Protein AF-A0A183PDX8-F1 (afdb_monomer_lite)

Structure (mmCIF, N/CA/C/O backbone):
data_AF-A0A183PDX8-F1
#
_entry.id   AF-A0A183PDX8-F1
#
loop_
_atom_site.group_PDB
_atom_site.id
_atom_site.type_symbol
_atom_site.label_atom_id
_atom_site.label_alt_id
_atom_site.label_comp_id
_atom_site.label_asym_id
_atom_site.label_entity_id
_atom_site.label_seq_id
_atom_site.pdbx_PDB_ins_code
_atom_site.Cartn_x
_atom_site.Cartn_y
_atom_site.Cartn_z
_atom_site.occupancy
_atom_site.B_iso_or_equiv
_atom_site.auth_seq_id
_atom_site.auth_comp_id
_atom_site.auth_asym_id
_atom_site.auth_atom_id
_atom_site.pdbx_PDB_model_num
ATOM 1 N N . MET A 1 1 ? 6.451 -5.135 -38.039 1.00 41.59 1 MET A N 1
ATOM 2 C CA . MET A 1 1 ? 7.892 -4.848 -37.874 1.00 41.59 1 MET A CA 1
ATOM 3 C C . MET A 1 1 ? 8.624 -6.175 -37.756 1.00 41.59 1 MET A C 1
ATOM 5 O O . MET A 1 1 ? 8.814 -6.662 -36.655 1.00 41.59 1 MET A O 1
ATOM 9 N N . GLY A 1 2 ? 8.928 -6.813 -38.886 1.00 47.38 2 GLY A N 1
ATOM 10 C CA . GLY A 1 2 ? 9.745 -8.027 -38.928 1.00 47.38 2 GLY A CA 1
ATOM 11 C C . GLY A 1 2 ? 11.055 -7.676 -39.614 1.00 47.38 2 GLY A C 1
ATOM 12 O O . GLY A 1 2 ? 11.081 -7.572 -40.835 1.00 47.38 2 GLY A O 1
ATOM 13 N N . GLY A 1 3 ? 12.092 -7.377 -38.833 1.00 54.53 3 GLY A N 1
ATOM 14 C CA . GLY A 1 3 ? 13.444 -7.199 -39.360 1.00 54.53 3 GLY A CA 1
ATOM 15 C C . GLY A 1 3 ? 14.045 -8.559 -39.709 1.00 54.53 3 GLY A C 1
ATOM 16 O O . GLY A 1 3 ? 13.768 -9.542 -39.024 1.00 54.53 3 GLY A O 1
ATOM 17 N N . ASN A 1 4 ? 14.839 -8.616 -40.778 1.00 64.88 4 ASN A N 1
ATOM 18 C CA . ASN A 1 4 ? 15.604 -9.805 -41.142 1.00 64.88 4 ASN A CA 1
ATOM 19 C C . ASN A 1 4 ? 16.565 -10.160 -39.980 1.00 64.88 4 ASN A C 1
ATOM 21 O O . ASN A 1 4 ? 17.366 -9.295 -39.617 1.00 64.88 4 ASN A O 1
ATOM 25 N N . PRO A 1 5 ? 16.493 -11.367 -39.375 1.00 65.88 5 PRO A N 1
ATOM 26 C CA . PRO A 1 5 ? 17.340 -11.747 -38.236 1.00 65.88 5 PRO A CA 1
ATOM 27 C C . PRO A 1 5 ? 18.840 -11.738 -38.563 1.00 65.88 5 PRO A C 1
ATOM 29 O O . PRO A 1 5 ? 19.665 -11.663 -37.655 1.00 65.88 5 PRO A O 1
ATOM 32 N N . ASP A 1 6 ? 19.189 -11.757 -39.849 1.00 70.00 6 ASP A N 1
ATOM 33 C CA . ASP A 1 6 ? 20.568 -11.843 -40.318 1.00 70.00 6 ASP A CA 1
ATOM 34 C C . ASP A 1 6 ? 21.267 -10.480 -40.436 1.00 70.00 6 ASP A C 1
ATOM 36 O O . ASP A 1 6 ? 22.418 -10.421 -40.866 1.00 70.00 6 ASP A O 1
ATOM 40 N N . VAL A 1 7 ? 20.602 -9.373 -40.083 1.00 75.94 7 VAL A N 1
ATOM 41 C CA . VAL A 1 7 ? 21.148 -8.019 -40.255 1.00 75.94 7 VAL A CA 1
ATOM 42 C C . VAL A 1 7 ? 21.077 -7.223 -38.952 1.00 75.94 7 VAL A C 1
ATOM 44 O O . VAL A 1 7 ? 19.998 -6.987 -38.411 1.00 75.94 7 VAL A O 1
ATOM 47 N N . VAL A 1 8 ? 22.229 -6.755 -38.463 1.00 76.69 8 VAL A N 1
ATOM 48 C CA . VAL A 1 8 ? 22.332 -5.859 -37.298 1.00 76.69 8 VAL A CA 1
ATOM 49 C C . VAL A 1 8 ? 22.936 -4.531 -37.730 1.00 76.69 8 VAL A C 1
ATOM 51 O O . VAL A 1 8 ? 23.988 -4.497 -38.358 1.00 76.69 8 VAL A O 1
ATOM 54 N N . VAL A 1 9 ? 22.281 -3.426 -37.378 1.00 77.56 9 VAL A N 1
ATOM 55 C CA . VAL A 1 9 ? 22.802 -2.072 -37.597 1.00 77.56 9 VAL A CA 1
ATOM 56 C C . VAL A 1 9 ? 23.319 -1.538 -36.266 1.00 77.56 9 VAL A C 1
ATOM 58 O O . VAL A 1 9 ? 22.565 -1.495 -35.298 1.00 77.56 9 VAL A O 1
ATOM 61 N N . LEU A 1 10 ? 24.592 -1.146 -36.215 1.00 76.62 10 LEU A N 1
ATOM 62 C CA . LEU A 1 10 ? 25.242 -0.598 -35.020 1.00 76.62 10 LEU A CA 1
ATOM 63 C C . LEU A 1 10 ? 26.112 0.595 -35.437 1.00 76.62 10 LEU A C 1
ATOM 65 O O . LEU A 1 10 ? 26.904 0.468 -36.370 1.00 76.62 10 LEU A O 1
ATOM 69 N N . ASN A 1 11 ? 25.973 1.754 -34.783 1.00 71.94 11 ASN A N 1
ATOM 70 C CA . ASN A 1 11 ? 26.723 2.982 -35.111 1.00 71.94 11 ASN A CA 1
ATOM 71 C C . ASN A 1 11 ? 26.720 3.357 -36.614 1.00 71.94 11 ASN A C 1
ATOM 73 O O . ASN A 1 11 ? 27.751 3.726 -37.174 1.00 71.94 11 ASN A O 1
ATOM 77 N N . ASN A 1 12 ? 25.560 3.255 -37.277 1.00 78.12 12 ASN A N 1
ATOM 78 C CA . ASN A 1 12 ? 25.378 3.543 -38.711 1.00 78.12 12 ASN A CA 1
ATOM 79 C C . ASN A 1 12 ? 26.134 2.596 -39.675 1.00 78.12 12 ASN A C 1
ATOM 81 O O . ASN A 1 12 ? 26.275 2.900 -40.859 1.00 78.12 12 ASN A O 1
ATOM 85 N N . VAL A 1 13 ? 26.594 1.438 -39.188 1.00 82.19 13 VAL A N 1
ATOM 86 C CA . VAL A 1 13 ? 27.193 0.361 -39.992 1.00 82.19 13 VAL A CA 1
ATOM 87 C C . VAL A 1 13 ? 26.252 -0.840 -40.006 1.00 82.19 13 VAL A C 1
ATOM 89 O O . VAL A 1 13 ? 25.722 -1.228 -38.966 1.00 82.19 13 VAL A O 1
ATOM 92 N N . THR A 1 14 ? 26.041 -1.420 -41.190 1.00 81.44 14 THR A N 1
ATOM 93 C CA . THR A 1 14 ? 25.195 -2.607 -41.380 1.00 81.44 14 THR A CA 1
ATOM 94 C C . THR A 1 14 ? 26.065 -3.861 -41.385 1.00 81.44 14 THR A C 1
ATOM 96 O O . THR A 1 14 ? 26.974 -3.975 -42.202 1.00 81.44 14 THR A O 1
ATOM 99 N N . TYR A 1 15 ? 25.780 -4.795 -40.482 1.00 78.75 15 TYR A N 1
ATOM 100 C CA . TYR A 1 15 ? 26.479 -6.069 -40.339 1.00 78.75 15 TYR A CA 1
ATOM 101 C C . TYR A 1 15 ? 25.579 -7.215 -40.803 1.00 78.75 15 TYR A C 1
ATOM 103 O O . TYR A 1 15 ? 24.459 -7.357 -40.309 1.00 78.75 15 TYR A O 1
ATOM 111 N N . HIS A 1 16 ? 26.084 -8.052 -41.711 1.00 80.25 16 HIS A N 1
ATOM 112 C CA . HIS A 1 16 ? 25.425 -9.285 -42.144 1.00 80.25 16 HIS A CA 1
ATOM 113 C C . HIS A 1 16 ? 25.923 -10.465 -41.298 1.00 80.25 16 HIS A C 1
ATOM 115 O O . HIS A 1 16 ? 27.045 -10.938 -41.469 1.00 80.25 16 HIS A O 1
ATOM 121 N N . LEU A 1 17 ? 25.092 -10.953 -40.371 1.00 74.56 17 LEU A N 1
ATOM 122 C CA . LEU A 1 17 ? 25.433 -12.034 -39.438 1.00 74.56 17 LEU A CA 1
ATOM 123 C C . LEU A 1 17 ? 25.782 -13.342 -40.150 1.00 74.56 17 LEU A C 1
ATOM 125 O O . LEU A 1 17 ? 26.465 -14.171 -39.561 1.00 74.56 17 LEU A O 1
ATOM 129 N N . SER A 1 18 ? 25.343 -13.556 -41.389 1.00 73.88 18 SER A N 1
ATOM 130 C CA . SER A 1 18 ? 25.677 -14.745 -42.180 1.00 73.88 18 SER A CA 1
ATOM 131 C C . SER A 1 18 ? 27.156 -14.826 -42.578 1.00 73.88 18 SER A C 1
ATOM 133 O O . SER A 1 18 ? 27.657 -15.930 -42.766 1.00 73.88 18 SER A O 1
ATOM 135 N N . GLU A 1 19 ? 27.857 -13.692 -42.669 1.00 73.44 19 GLU A N 1
ATOM 136 C CA . GLU A 1 19 ? 29.239 -13.604 -43.178 1.00 73.44 19 GLU A CA 1
ATOM 137 C C . GLU A 1 19 ? 30.300 -13.509 -42.066 1.00 73.44 19 GLU A C 1
ATOM 139 O O . GLU A 1 19 ? 31.495 -13.609 -42.330 1.00 73.44 19 GLU A O 1
ATOM 144 N N . LEU A 1 20 ? 29.867 -13.341 -40.815 1.00 74.38 20 LEU A N 1
ATOM 145 C CA . LEU A 1 20 ? 30.730 -13.118 -39.653 1.00 74.38 20 LEU A CA 1
ATOM 146 C C . LEU A 1 20 ? 31.171 -14.432 -38.990 1.00 74.38 20 LEU A C 1
ATOM 148 O O . LEU A 1 20 ? 30.385 -15.378 -38.865 1.00 74.38 20 LEU A O 1
ATOM 152 N N . SER A 1 21 ? 32.405 -14.465 -38.476 1.00 81.12 21 SER A N 1
ATOM 153 C CA . SER A 1 21 ? 32.875 -15.548 -37.601 1.00 81.12 21 SER A CA 1
ATOM 154 C C . SER A 1 21 ? 32.067 -15.585 -36.293 1.00 81.12 21 SER A C 1
ATOM 156 O O . SER A 1 21 ? 31.539 -14.565 -35.847 1.00 81.12 21 SER A O 1
ATOM 158 N N . ALA A 1 22 ? 31.966 -16.750 -35.642 1.00 80.56 22 ALA A N 1
ATOM 159 C CA . ALA A 1 22 ? 31.199 -16.923 -34.401 1.00 80.56 22 ALA A CA 1
ATOM 160 C C . ALA A 1 22 ? 31.613 -15.934 -33.290 1.00 80.56 22 ALA A C 1
ATOM 162 O O . ALA A 1 22 ? 30.758 -15.412 -32.575 1.00 80.56 22 ALA A O 1
ATOM 163 N N . GLU A 1 23 ? 32.907 -15.618 -33.193 1.00 81.00 23 GLU A N 1
ATOM 164 C CA . GLU A 1 23 ? 33.432 -14.632 -32.239 1.00 81.00 23 GLU A CA 1
ATOM 165 C C . GLU A 1 23 ? 32.965 -13.204 -32.549 1.00 81.00 23 GLU A C 1
ATOM 167 O O . GLU A 1 23 ? 32.675 -12.414 -31.650 1.00 81.00 23 GLU A O 1
ATOM 172 N N . GLU A 1 24 ? 32.864 -12.858 -33.832 1.00 80.50 24 GLU A N 1
ATOM 173 C CA . GLU A 1 24 ? 32.459 -11.523 -34.264 1.00 80.50 24 GLU A CA 1
ATOM 174 C C . GLU A 1 24 ? 30.959 -11.309 -34.076 1.00 80.50 24 GLU A C 1
ATOM 176 O O . GLU A 1 24 ? 30.554 -10.225 -33.653 1.00 80.50 24 GLU A O 1
ATOM 181 N N . LYS A 1 25 ? 30.146 -12.354 -34.297 1.00 81.12 25 LYS A N 1
ATOM 182 C CA . LYS A 1 25 ? 28.712 -12.338 -33.971 1.00 81.12 25 LYS A CA 1
ATOM 183 C C . LYS A 1 25 ? 28.493 -12.064 -32.485 1.00 81.12 25 LYS A C 1
ATOM 185 O O . LYS A 1 25 ? 27.755 -11.143 -32.147 1.00 81.12 25 LYS A O 1
ATOM 190 N N . PHE A 1 26 ? 29.196 -12.793 -31.614 1.00 81.62 26 PHE A N 1
ATOM 191 C CA . PHE A 1 26 ? 29.100 -12.609 -30.164 1.00 81.62 26 PHE A CA 1
ATOM 192 C C . PHE A 1 26 ? 29.519 -11.196 -29.733 1.00 81.62 26 PHE A C 1
ATOM 194 O O . PHE A 1 26 ? 28.857 -10.562 -28.91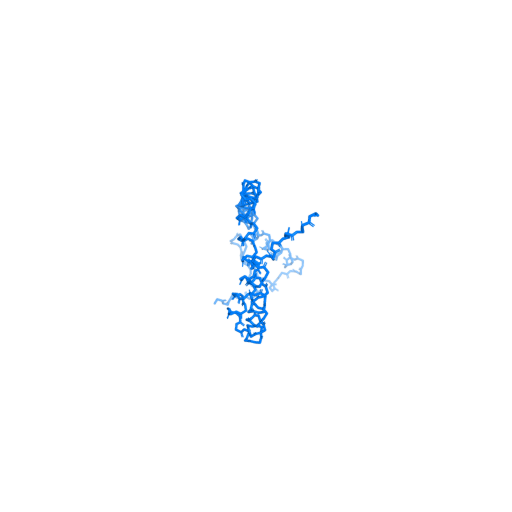3 1.00 81.62 26 PHE A O 1
ATOM 201 N N . ARG A 1 27 ? 30.587 -10.653 -30.333 1.00 84.44 27 ARG A N 1
ATOM 202 C CA . ARG A 1 27 ? 31.048 -9.284 -30.062 1.00 84.44 27 ARG A CA 1
ATOM 203 C C . ARG A 1 27 ? 30.015 -8.233 -30.472 1.00 84.44 27 ARG A C 1
ATOM 205 O O . ARG A 1 27 ? 29.778 -7.299 -29.711 1.00 84.44 27 ARG A O 1
ATOM 212 N N . ILE A 1 28 ? 29.413 -8.367 -31.654 1.00 83.31 28 ILE A N 1
ATOM 213 C CA . ILE A 1 28 ? 28.391 -7.433 -32.153 1.00 83.31 28 ILE A CA 1
ATOM 214 C C . ILE A 1 28 ? 27.130 -7.500 -31.289 1.00 83.31 28 ILE A C 1
ATOM 216 O O . ILE A 1 28 ? 26.580 -6.460 -30.937 1.00 83.31 28 ILE A O 1
ATOM 220 N N . GLU A 1 29 ? 26.700 -8.698 -30.897 1.00 82.31 29 GLU A N 1
ATOM 221 C CA . GLU A 1 29 ? 25.556 -8.890 -30.005 1.00 82.31 29 GLU A CA 1
ATOM 222 C C . GLU A 1 29 ? 25.803 -8.278 -28.619 1.00 82.31 29 GLU A C 1
ATOM 224 O O . GLU A 1 29 ? 24.954 -7.553 -28.104 1.00 82.31 29 GLU A O 1
ATOM 229 N N . HIS A 1 30 ? 26.997 -8.471 -28.054 1.00 82.38 30 HIS A N 1
ATOM 230 C CA . HIS A 1 30 ? 27.394 -7.867 -26.782 1.00 82.38 30 HIS A CA 1
ATOM 231 C C . HIS A 1 30 ? 27.465 -6.331 -26.853 1.00 82.38 30 HIS A C 1
ATOM 233 O O . HIS A 1 30 ? 27.029 -5.638 -25.934 1.00 82.38 30 HIS A O 1
ATOM 239 N N . LEU A 1 31 ? 27.990 -5.779 -27.953 1.00 82.62 31 LEU A N 1
ATOM 240 C CA . LEU A 1 31 ? 28.021 -4.332 -28.188 1.00 82.62 31 LEU A CA 1
ATOM 241 C C . LEU A 1 31 ? 26.612 -3.755 -28.324 1.00 82.62 31 LEU A C 1
ATOM 243 O O . LEU A 1 31 ? 26.323 -2.732 -27.709 1.00 82.62 31 LEU A O 1
ATOM 247 N N . LYS A 1 32 ? 25.734 -4.435 -29.067 1.00 81.88 32 LYS A N 1
ATOM 248 C CA . LYS A 1 32 ? 24.325 -4.060 -29.207 1.00 81.88 32 LYS A CA 1
ATOM 249 C C . LYS A 1 32 ? 23.604 -4.096 -27.864 1.00 81.88 32 LYS A C 1
ATOM 251 O O . LYS A 1 32 ? 22.944 -3.129 -27.511 1.00 81.88 32 LYS A O 1
ATOM 256 N N . TYR A 1 33 ? 23.797 -5.158 -27.081 1.00 78.19 33 TYR A N 1
ATOM 257 C CA . TYR A 1 33 ? 23.253 -5.260 -25.730 1.00 78.19 33 TYR A CA 1
ATOM 258 C C . TYR A 1 33 ? 23.713 -4.084 -24.861 1.00 78.19 33 TYR A C 1
ATOM 260 O O . TYR A 1 33 ? 22.888 -3.426 -24.235 1.00 78.19 33 TYR A O 1
ATOM 268 N N . HIS A 1 34 ? 25.007 -3.752 -24.859 1.00 79.88 34 HIS A N 1
ATOM 269 C CA . HIS A 1 34 ? 25.501 -2.597 -24.109 1.00 79.88 34 HIS A CA 1
ATOM 270 C C . HIS A 1 34 ? 24.955 -1.261 -24.608 1.00 79.88 34 HIS A C 1
ATOM 272 O O . HIS A 1 34 ? 24.712 -0.386 -23.784 1.00 79.88 34 HIS A O 1
ATOM 278 N N . GLU A 1 35 ? 24.779 -1.089 -25.917 1.00 77.50 35 GLU A N 1
ATOM 279 C CA . GLU A 1 35 ? 24.230 0.127 -26.519 1.00 77.50 35 GLU A CA 1
ATOM 280 C C . GLU A 1 35 ? 22.747 0.305 -26.168 1.00 77.50 35 GLU A C 1
ATOM 282 O O . GLU A 1 35 ? 22.364 1.382 -25.716 1.00 77.50 35 GLU A O 1
ATOM 287 N N . ASP A 1 36 ? 21.956 -0.769 -26.231 1.00 73.19 36 ASP A N 1
ATOM 288 C CA . ASP A 1 36 ? 20.548 -0.786 -25.814 1.00 73.19 36 ASP A CA 1
ATOM 289 C C . ASP A 1 36 ? 20.391 -0.492 -24.305 1.00 73.19 36 ASP A C 1
ATOM 291 O O . ASP A 1 36 ? 19.410 0.115 -23.874 1.00 73.19 36 ASP A O 1
ATOM 295 N N . HIS A 1 37 ? 21.386 -0.856 -23.485 1.00 71.94 37 HIS A N 1
ATOM 296 C CA . HIS A 1 37 ? 21.417 -0.539 -22.049 1.00 71.94 37 HIS A CA 1
ATOM 297 C C . HIS A 1 37 ? 22.055 0.829 -21.739 1.00 71.94 37 HIS A C 1
ATOM 299 O O . HIS A 1 37 ? 21.943 1.335 -20.614 1.00 71.94 37 HIS A O 1
ATOM 305 N N . LYS A 1 38 ? 22.689 1.480 -22.723 1.00 69.75 38 LYS A N 1
ATOM 306 C CA . LYS A 1 38 ? 23.398 2.757 -22.567 1.00 69.75 38 LYS A CA 1
ATOM 307 C C . LYS A 1 38 ? 22.395 3.903 -22.449 1.00 69.75 38 LYS A C 1
ATOM 309 O O . LYS A 1 38 ? 22.019 4.550 -23.417 1.00 69.75 38 LYS A O 1
ATOM 314 N N . GLY A 1 39 ? 21.974 4.175 -21.219 1.00 68.44 39 GLY A N 1
ATOM 315 C CA . GLY A 1 39 ? 20.977 5.202 -20.893 1.00 68.44 39 GLY A CA 1
ATOM 316 C C . GLY A 1 39 ? 19.817 4.662 -20.065 1.00 68.44 39 GLY A C 1
ATOM 317 O O . GLY A 1 39 ? 19.233 5.414 -19.284 1.00 68.44 39 GLY A O 1
ATOM 318 N N . HIS A 1 40 ? 19.573 3.350 -20.128 1.00 72.94 40 HIS A N 1
ATOM 319 C CA . HIS A 1 40 ? 18.598 2.674 -19.274 1.00 72.94 40 HIS A CA 1
ATOM 320 C C . HIS A 1 40 ? 18.990 2.782 -17.791 1.00 72.94 40 HIS A C 1
ATOM 322 O O . HIS A 1 40 ? 18.130 2.963 -16.936 1.00 72.94 40 HIS A O 1
ATOM 328 N N . GLU A 1 41 ? 20.291 2.788 -17.476 1.00 75.19 41 GLU A N 1
ATOM 329 C CA . GLU A 1 41 ? 20.797 2.977 -16.106 1.00 75.19 41 GLU A CA 1
ATOM 330 C C . GLU A 1 41 ? 20.442 4.348 -15.513 1.00 75.19 41 GLU A C 1
ATOM 332 O O . GLU A 1 41 ? 20.095 4.441 -14.337 1.00 75.19 41 GLU A O 1
ATOM 337 N N . LYS A 1 42 ? 20.470 5.415 -16.325 1.00 79.50 42 LYS A N 1
ATOM 338 C CA . LYS A 1 42 ? 20.090 6.765 -15.879 1.00 79.50 42 LYS A CA 1
ATOM 339 C C . LYS A 1 42 ? 18.591 6.845 -15.608 1.00 79.50 42 LYS A C 1
ATOM 341 O O . LYS A 1 42 ? 18.185 7.365 -14.575 1.00 79.50 42 LYS A O 1
ATOM 346 N N . MET A 1 43 ? 17.785 6.253 -16.489 1.00 82.31 43 MET A N 1
ATOM 347 C CA . MET A 1 43 ? 16.335 6.177 -16.315 1.00 82.31 43 MET A CA 1
ATOM 348 C C . MET A 1 43 ? 15.949 5.333 -15.089 1.00 82.31 43 MET A C 1
ATOM 350 O O . MET A 1 43 ? 15.117 5.752 -14.285 1.00 82.31 43 MET A O 1
ATOM 354 N N . HIS A 1 44 ? 16.585 4.176 -14.886 1.00 85.44 44 HIS A N 1
ATOM 355 C CA . HIS A 1 44 ? 16.379 3.364 -13.686 1.00 85.44 44 HIS A CA 1
ATOM 356 C C . HIS A 1 44 ? 16.780 4.105 -12.412 1.00 85.44 44 HIS A C 1
ATOM 358 O O . HIS A 1 44 ? 16.070 4.016 -11.410 1.00 85.44 44 HIS A O 1
ATOM 364 N N . LEU A 1 45 ? 17.884 4.856 -12.444 1.00 89.75 45 LEU A N 1
ATOM 365 C CA . LEU A 1 45 ? 18.330 5.654 -11.309 1.00 89.75 45 LEU A CA 1
ATOM 366 C C . LEU A 1 45 ? 17.311 6.742 -10.954 1.00 89.75 45 LEU A C 1
ATOM 368 O O . LEU A 1 45 ? 17.004 6.922 -9.780 1.00 89.75 45 LEU A O 1
ATOM 372 N N . GLU A 1 46 ? 16.748 7.433 -11.943 1.00 90.06 46 GLU A N 1
ATOM 373 C CA . GLU A 1 46 ? 15.713 8.448 -11.718 1.00 90.06 46 GLU A CA 1
ATOM 374 C C . GLU A 1 46 ? 14.442 7.846 -11.103 1.00 90.06 46 GLU A C 1
ATOM 376 O O . GLU A 1 46 ? 13.959 8.339 -10.078 1.00 90.06 46 GLU A O 1
ATOM 381 N N . MET A 1 47 ? 13.941 6.736 -11.660 1.00 91.69 47 MET A N 1
ATOM 382 C CA . MET A 1 47 ? 12.798 6.002 -11.099 1.00 91.69 47 MET A CA 1
ATOM 383 C C . MET A 1 47 ? 13.072 5.557 -9.657 1.00 91.69 47 MET A C 1
ATOM 385 O O . MET A 1 47 ? 12.213 5.694 -8.782 1.00 91.69 47 MET A O 1
ATOM 389 N N . PHE A 1 48 ? 14.281 5.056 -9.398 1.00 92.50 48 PHE A N 1
ATOM 390 C CA . PHE A 1 48 ? 14.704 4.619 -8.074 1.00 92.50 48 PHE A CA 1
ATOM 391 C C . PHE A 1 48 ? 14.792 5.781 -7.084 1.00 92.50 48 PHE A C 1
ATOM 393 O O . PHE A 1 48 ? 14.299 5.654 -5.968 1.00 92.50 48 PHE A O 1
ATOM 400 N N . LEU A 1 49 ? 15.378 6.916 -7.469 1.00 95.12 49 LEU A N 1
ATOM 401 C CA . LEU A 1 49 ? 15.542 8.066 -6.580 1.00 95.12 49 LEU A CA 1
ATOM 402 C C . LEU A 1 49 ? 14.191 8.651 -6.166 1.00 95.12 49 LEU A C 1
ATOM 404 O O . LEU A 1 49 ? 13.980 8.910 -4.981 1.00 95.12 49 LEU A O 1
ATOM 408 N N . VAL A 1 50 ? 13.255 8.803 -7.108 1.00 95.31 50 VAL A N 1
ATOM 409 C CA . VAL A 1 50 ? 11.899 9.279 -6.789 1.00 95.31 50 VAL A CA 1
ATOM 410 C C . VAL A 1 50 ? 11.175 8.282 -5.883 1.00 95.31 50 VAL A C 1
ATOM 412 O O . VAL A 1 50 ? 10.593 8.685 -4.872 1.00 95.31 50 VAL A O 1
ATOM 415 N N . ALA A 1 51 ? 11.260 6.981 -6.180 1.00 95.06 51 ALA A N 1
ATOM 416 C CA . ALA A 1 51 ? 10.697 5.944 -5.320 1.00 95.06 51 ALA A CA 1
ATOM 417 C C . ALA A 1 51 ? 11.305 5.999 -3.908 1.00 95.06 51 ALA A C 1
ATOM 419 O O . ALA A 1 51 ? 10.567 6.060 -2.928 1.00 95.06 51 ALA A O 1
ATOM 420 N N . LEU A 1 52 ? 12.630 6.073 -3.788 1.00 96.75 52 LEU A N 1
ATOM 421 C CA . LEU A 1 52 ? 13.346 6.109 -2.516 1.00 96.75 52 LEU A CA 1
ATOM 422 C C . LEU A 1 52 ? 12.944 7.321 -1.671 1.00 96.75 52 LEU A C 1
ATOM 424 O O . 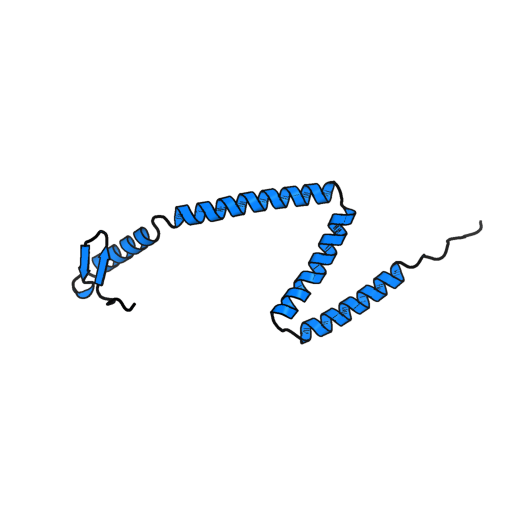LEU A 1 52 ? 12.586 7.165 -0.504 1.00 96.75 52 LEU A O 1
ATOM 428 N N . VAL A 1 53 ? 12.949 8.521 -2.257 1.00 97.56 53 VAL A N 1
ATOM 429 C CA . VAL A 1 53 ? 12.549 9.752 -1.559 1.00 97.56 53 VAL A CA 1
ATOM 430 C C . VAL A 1 53 ? 11.089 9.670 -1.113 1.00 97.56 53 VAL A C 1
ATOM 432 O O . VAL A 1 53 ? 10.786 9.996 0.036 1.00 97.56 53 VAL A O 1
ATOM 435 N N . SER A 1 54 ? 10.190 9.184 -1.975 1.00 97.44 54 SER A N 1
ATOM 436 C CA . SER A 1 54 ? 8.773 9.027 -1.630 1.00 97.44 54 SER A CA 1
ATOM 437 C C . SER A 1 54 ? 8.558 8.023 -0.493 1.00 97.44 54 SER A C 1
ATOM 439 O O . SER A 1 54 ? 7.808 8.309 0.438 1.00 97.44 54 SER A O 1
ATOM 441 N N . LEU A 1 55 ? 9.266 6.888 -0.503 1.00 96.88 55 LEU A N 1
ATOM 442 C CA . LEU A 1 55 ? 9.179 5.869 0.541 1.00 96.88 55 LEU A CA 1
ATOM 443 C C . LEU A 1 55 ? 9.696 6.396 1.878 1.00 96.88 55 LEU A C 1
ATOM 445 O O . LEU A 1 55 ? 9.027 6.223 2.895 1.00 96.88 55 LEU A O 1
ATOM 449 N N . LEU A 1 56 ? 10.842 7.082 1.883 1.00 97.69 56 LEU A N 1
ATOM 450 C CA . LEU A 1 56 ? 11.381 7.704 3.093 1.00 97.69 56 LEU A CA 1
ATOM 451 C C . LEU A 1 56 ? 10.418 8.755 3.650 1.00 97.69 56 LEU A C 1
ATOM 453 O O . LEU A 1 56 ? 10.126 8.750 4.846 1.00 97.69 56 LEU A O 1
ATOM 457 N N . PHE A 1 57 ? 9.876 9.619 2.792 1.00 97.94 57 PHE A N 1
ATOM 458 C CA . PHE A 1 57 ? 8.907 10.630 3.202 1.00 97.94 57 PHE A CA 1
ATOM 459 C C . PHE A 1 57 ? 7.639 9.998 3.791 1.00 97.94 57 PHE A C 1
ATOM 461 O O . PHE A 1 57 ? 7.245 10.335 4.909 1.00 97.94 57 PHE A O 1
ATOM 468 N N . CYS A 1 58 ? 7.040 9.030 3.094 1.00 97.00 58 CYS A N 1
ATOM 469 C CA . CYS A 1 58 ? 5.886 8.276 3.579 1.00 97.00 58 CYS A CA 1
ATOM 470 C C . CYS A 1 58 ? 6.175 7.608 4.927 1.00 97.00 58 CYS A C 1
ATOM 472 O O . CYS A 1 58 ? 5.359 7.691 5.845 1.00 97.00 58 CYS A O 1
ATOM 474 N N . GLN A 1 59 ? 7.352 7.001 5.082 1.00 96.06 59 GLN A N 1
ATOM 475 C CA . GLN A 1 59 ? 7.753 6.355 6.325 1.00 96.06 59 GLN A CA 1
ATOM 476 C C . GLN A 1 59 ? 7.841 7.358 7.482 1.00 96.06 59 GLN A C 1
ATOM 478 O O . GLN A 1 59 ? 7.330 7.087 8.570 1.00 96.06 59 GLN A O 1
ATOM 483 N N . LEU A 1 60 ? 8.426 8.536 7.253 1.00 97.06 60 LEU A N 1
ATOM 484 C CA . LEU A 1 60 ? 8.496 9.603 8.254 1.00 97.06 60 LEU A CA 1
ATOM 485 C C . LEU A 1 60 ? 7.105 10.116 8.634 1.00 97.06 60 LEU A C 1
ATOM 487 O O . LEU A 1 60 ? 6.816 10.263 9.822 1.00 97.06 60 LEU A O 1
ATOM 491 N N . VAL A 1 61 ? 6.228 10.331 7.650 1.00 96.50 61 VAL A N 1
ATOM 492 C CA . VAL A 1 61 ? 4.834 10.734 7.883 1.00 96.50 61 VAL A CA 1
ATOM 493 C C . VAL A 1 61 ? 4.105 9.688 8.722 1.00 96.50 61 VAL A C 1
ATOM 495 O O . VAL A 1 61 ? 3.469 10.042 9.714 1.00 96.50 61 VAL A O 1
ATOM 498 N N . LEU A 1 62 ? 4.241 8.399 8.397 1.00 94.56 62 LEU A N 1
ATOM 499 C CA . LEU A 1 62 ? 3.640 7.306 9.166 1.00 94.56 62 LEU A CA 1
ATOM 500 C C . LEU A 1 62 ? 4.175 7.255 10.600 1.00 94.56 62 LEU A C 1
ATOM 502 O O . LEU A 1 62 ? 3.398 7.125 11.548 1.00 94.56 62 LEU A O 1
ATOM 506 N N . MET A 1 63 ? 5.490 7.388 10.783 1.00 95.56 63 MET A N 1
ATOM 507 C CA . MET A 1 63 ? 6.111 7.405 12.108 1.00 95.56 63 MET A CA 1
ATOM 508 C C . MET A 1 63 ? 5.649 8.605 12.939 1.00 95.56 63 MET A C 1
ATOM 510 O O . MET A 1 63 ? 5.308 8.452 14.116 1.00 95.56 63 MET A O 1
ATOM 514 N N . PHE A 1 64 ? 5.597 9.790 12.330 1.00 96.31 64 PHE A N 1
ATOM 515 C CA . PHE A 1 64 ? 5.115 11.005 12.975 1.00 96.31 64 PHE A CA 1
ATOM 516 C C . PHE A 1 64 ? 3.637 10.883 13.349 1.00 96.31 64 PHE A C 1
ATOM 518 O O . PHE A 1 64 ? 3.253 11.164 14.488 1.00 96.31 64 PHE A O 1
ATOM 525 N N . TRP A 1 65 ? 2.815 10.388 12.426 1.00 96.31 65 TRP A N 1
ATOM 526 C CA . TRP A 1 65 ? 1.394 10.175 12.647 1.00 96.31 65 TRP A CA 1
ATOM 527 C C . TRP A 1 65 ? 1.139 9.174 13.775 1.00 96.31 65 TRP A C 1
ATOM 529 O O . TRP A 1 65 ? 0.370 9.475 14.689 1.00 96.31 65 TRP A O 1
ATOM 539 N N . LYS A 1 66 ? 1.854 8.042 13.792 1.00 93.81 66 LYS A N 1
ATOM 540 C CA . LYS A 1 66 ? 1.797 7.056 14.881 1.00 93.81 66 LYS A CA 1
ATOM 541 C C . LYS A 1 66 ? 2.162 7.678 16.229 1.00 93.81 66 LYS A C 1
ATOM 543 O O . LYS A 1 66 ? 1.480 7.416 17.218 1.00 93.81 66 LYS A O 1
ATOM 548 N N . LYS A 1 67 ? 3.218 8.500 16.280 1.00 94.38 67 LYS A N 1
ATOM 549 C CA . LYS A 1 67 ? 3.677 9.153 17.518 1.00 94.38 67 LYS A CA 1
ATOM 550 C C . LYS A 1 67 ? 2.676 10.193 18.028 1.00 94.38 67 LYS A C 1
ATOM 552 O O . LYS A 1 67 ? 2.458 10.279 19.232 1.00 94.38 67 LYS A O 1
ATOM 557 N N . ARG A 1 68 ? 2.074 10.988 17.136 1.00 94.50 68 ARG A N 1
ATOM 558 C CA . ARG A 1 68 ? 1.171 12.092 17.507 1.00 94.50 68 ARG A CA 1
ATOM 559 C C . ARG A 1 68 ? -0.273 11.639 17.747 1.00 94.50 68 ARG A C 1
ATOM 561 O O . ARG A 1 68 ? -0.910 12.130 18.673 1.00 94.50 68 ARG A O 1
ATOM 568 N N . HIS A 1 69 ? -0.783 10.710 16.939 1.00 94.31 69 HIS A N 1
ATOM 569 C CA . HIS A 1 69 ? -2.181 10.268 16.939 1.00 94.31 69 HIS A CA 1
ATOM 570 C C . HIS A 1 69 ? -2.301 8.739 16.880 1.00 94.31 69 HIS A C 1
ATOM 572 O O . HIS A 1 69 ? -2.881 8.174 15.952 1.00 94.31 69 HIS A O 1
ATOM 578 N N . PHE A 1 70 ? -1.799 8.058 17.914 1.00 93.44 70 PHE A N 1
ATOM 579 C CA . PHE A 1 70 ? -1.767 6.593 17.968 1.00 93.44 70 PHE A CA 1
ATOM 580 C C . PHE A 1 70 ? -3.143 5.927 17.786 1.00 93.44 70 PHE A C 1
ATOM 582 O O . PHE A 1 70 ? -3.253 4.955 17.044 1.00 93.44 70 PHE A O 1
ATOM 589 N N . ARG A 1 71 ? -4.209 6.474 18.395 1.00 91.44 71 ARG A N 1
ATOM 590 C CA . ARG A 1 71 ? -5.576 5.932 18.253 1.00 91.44 71 ARG A CA 1
ATOM 591 C C . ARG A 1 71 ? -6.065 5.948 16.805 1.00 91.44 71 ARG A C 1
ATOM 593 O O . ARG A 1 71 ? -6.548 4.930 16.319 1.00 91.44 71 ARG A O 1
ATOM 600 N N . SER A 1 72 ? -5.923 7.080 16.116 1.00 92.88 72 SER A N 1
ATOM 601 C CA . SER A 1 72 ? -6.338 7.203 14.715 1.00 92.88 72 SER A CA 1
ATOM 602 C C . SER A 1 72 ? -5.476 6.330 13.806 1.00 92.88 72 SER A C 1
ATOM 604 O O . SER A 1 72 ? -6.013 5.659 12.933 1.00 92.88 72 SER A O 1
ATOM 606 N N . TYR A 1 73 ? -4.162 6.272 14.052 1.00 93.38 73 TYR A N 1
ATOM 607 C CA . TYR A 1 73 ? -3.252 5.388 13.324 1.00 93.38 73 TYR A CA 1
ATOM 608 C C . TYR A 1 73 ? -3.661 3.913 13.450 1.00 93.38 73 TYR A C 1
ATOM 610 O O . TYR A 1 73 ? -3.760 3.215 12.442 1.00 93.38 73 TYR A O 1
ATOM 618 N N . GLN A 1 74 ? -3.946 3.436 14.668 1.00 93.31 74 GLN A N 1
ATOM 619 C CA . GLN A 1 74 ? -4.388 2.057 14.890 1.00 93.31 74 GLN A CA 1
ATOM 620 C C . GLN A 1 74 ? -5.710 1.758 14.188 1.00 93.31 74 GLN A C 1
ATOM 622 O O . GLN A 1 74 ? -5.820 0.726 13.534 1.00 93.31 74 GLN A O 1
ATOM 627 N N . LEU A 1 75 ? -6.694 2.653 14.297 1.00 93.44 75 LEU A N 1
ATOM 628 C CA . LEU A 1 75 ? -8.001 2.458 13.676 1.00 93.44 75 LEU A CA 1
ATOM 629 C C . LEU A 1 75 ? -7.891 2.415 12.149 1.00 93.44 75 LEU A C 1
ATOM 631 O O . LEU A 1 75 ? -8.408 1.488 11.533 1.00 93.44 75 LEU A O 1
ATOM 635 N N . VAL A 1 76 ? -7.183 3.369 11.535 1.00 95.00 76 VAL A N 1
ATOM 636 C CA . VAL A 1 76 ? -7.027 3.397 10.073 1.00 95.00 76 VAL A CA 1
ATOM 637 C C . VAL A 1 76 ? -6.234 2.189 9.583 1.00 95.00 76 VAL A C 1
ATOM 639 O O . VAL A 1 76 ? -6.638 1.564 8.610 1.00 95.00 76 VAL A O 1
ATOM 642 N N . THR A 1 77 ? -5.151 1.812 10.269 1.00 94.31 77 THR A N 1
ATOM 643 C CA . THR A 1 77 ? -4.355 0.634 9.884 1.00 94.31 77 THR A CA 1
ATOM 644 C C . THR A 1 77 ? -5.176 -0.649 10.000 1.00 94.31 77 THR A C 1
ATOM 646 O O . THR A 1 77 ? -5.117 -1.491 9.110 1.00 94.31 77 THR A O 1
ATOM 649 N N . LEU A 1 78 ? -5.986 -0.786 11.055 1.00 93.44 78 LEU A N 1
ATOM 650 C CA . LEU A 1 78 ? -6.878 -1.931 11.235 1.00 93.44 78 LEU A CA 1
ATOM 651 C C . LEU A 1 78 ? -7.918 -2.015 10.110 1.00 93.44 78 LEU A C 1
ATOM 653 O O . LEU A 1 78 ? -8.107 -3.081 9.529 1.00 93.44 78 LEU A O 1
ATOM 657 N N . ILE A 1 79 ? -8.552 -0.889 9.769 1.00 94.56 79 ILE A N 1
ATOM 658 C CA . ILE A 1 79 ? -9.511 -0.818 8.661 1.00 94.56 79 ILE A CA 1
ATOM 659 C C . ILE A 1 79 ? -8.822 -1.145 7.334 1.00 94.56 79 ILE A C 1
ATOM 661 O O . ILE A 1 79 ? -9.351 -1.934 6.561 1.00 94.56 79 ILE A O 1
ATOM 665 N N . ALA A 1 80 ? -7.636 -0.594 7.075 1.00 94.56 80 ALA A N 1
ATOM 666 C CA . ALA A 1 80 ? -6.888 -0.860 5.851 1.00 94.56 80 ALA A CA 1
ATOM 667 C C . ALA A 1 80 ? -6.522 -2.346 5.725 1.00 94.56 80 ALA A C 1
ATOM 669 O O . ALA A 1 80 ? -6.790 -2.953 4.692 1.00 94.56 80 ALA A O 1
ATOM 670 N N . MET A 1 81 ? -5.986 -2.957 6.788 1.00 93.94 81 MET A N 1
ATOM 671 C CA . MET A 1 81 ? -5.668 -4.390 6.812 1.00 93.94 81 MET A CA 1
ATOM 672 C C . MET A 1 81 ? -6.901 -5.272 6.582 1.00 93.94 81 MET A C 1
ATOM 674 O O . MET A 1 81 ? -6.779 -6.340 5.990 1.00 93.94 81 MET A O 1
ATOM 678 N N . TRP A 1 82 ? -8.083 -4.831 7.016 1.00 93.69 82 TRP A N 1
ATOM 679 C CA . TRP A 1 82 ? -9.338 -5.546 6.795 1.00 93.69 82 TRP A CA 1
ATOM 680 C C . TRP A 1 82 ? -9.925 -5.313 5.385 1.00 93.69 82 TRP A C 1
ATOM 682 O O . TRP A 1 82 ? -10.462 -6.235 4.777 1.00 93.69 82 TRP A O 1
ATOM 692 N N . LEU A 1 83 ? -9.793 -4.113 4.815 1.00 94.56 83 LEU A N 1
ATOM 693 C CA . LEU A 1 83 ? -10.362 -3.783 3.502 1.00 94.56 83 LEU A CA 1
ATOM 694 C C . LEU A 1 83 ? -9.509 -4.258 2.322 1.00 94.56 83 LEU A C 1
ATOM 696 O O . LEU A 1 83 ? -10.067 -4.718 1.331 1.00 94.56 83 LEU A O 1
ATOM 700 N N . VAL A 1 84 ? -8.178 -4.166 2.402 1.00 94.94 84 VAL A N 1
ATOM 701 C CA . VAL A 1 84 ? -7.263 -4.541 1.305 1.00 94.94 84 VAL A CA 1
ATOM 702 C C . VAL A 1 84 ? -7.527 -5.951 0.745 1.00 94.94 84 VAL A C 1
ATOM 704 O O . VAL A 1 84 ? -7.749 -6.058 -0.464 1.00 94.94 84 VAL A O 1
ATOM 707 N N . PRO A 1 85 ? -7.559 -7.030 1.555 1.00 90.94 85 PRO A N 1
ATOM 708 C CA . PRO A 1 85 ? -7.813 -8.378 1.039 1.00 90.94 85 PRO A CA 1
ATOM 709 C C . PRO A 1 85 ? -9.217 -8.527 0.443 1.00 90.94 85 PRO A C 1
ATOM 711 O O . PRO A 1 85 ? -9.398 -9.249 -0.538 1.00 90.94 85 PRO A O 1
ATOM 714 N N . PHE A 1 86 ? -10.208 -7.821 0.991 1.00 93.00 86 PHE A N 1
ATOM 715 C CA . PHE A 1 86 ? -11.569 -7.828 0.462 1.00 93.00 86 PHE A CA 1
ATOM 716 C C . PHE A 1 86 ? -11.649 -7.158 -0.912 1.00 93.00 86 PHE A C 1
ATOM 718 O O . PHE A 1 86 ? -12.150 -7.764 -1.855 1.00 93.00 86 PHE A O 1
ATOM 725 N N . ILE A 1 87 ? -11.101 -5.945 -1.041 1.00 95.06 87 ILE A N 1
ATOM 726 C CA . ILE A 1 87 ? -11.066 -5.197 -2.304 1.00 95.06 87 ILE A CA 1
ATOM 727 C C . ILE A 1 87 ? -10.343 -6.017 -3.372 1.00 95.06 87 ILE A C 1
ATOM 729 O O . ILE A 1 87 ? -10.873 -6.192 -4.465 1.00 95.06 87 ILE A O 1
ATOM 733 N N . TYR A 1 88 ? -9.177 -6.581 -3.044 1.00 94.88 88 TYR A N 1
ATOM 734 C CA . TYR A 1 88 ? -8.432 -7.429 -3.973 1.00 94.88 88 TYR A CA 1
ATOM 735 C C . TYR A 1 88 ? -9.254 -8.638 -4.441 1.00 94.88 88 TYR A C 1
ATOM 737 O O . TYR A 1 88 ? -9.278 -8.951 -5.627 1.00 94.88 88 TYR A O 1
ATOM 745 N N . SER A 1 89 ? -9.986 -9.281 -3.531 1.00 94.50 89 SER A N 1
ATOM 746 C CA . SER A 1 89 ? -10.808 -10.452 -3.857 1.00 94.50 89 SER A CA 1
ATOM 747 C C . SER A 1 89 ? -12.015 -10.126 -4.734 1.00 94.50 89 SER A C 1
ATOM 749 O O . SER A 1 89 ? -12.422 -10.967 -5.531 1.00 94.50 89 SER A O 1
ATOM 751 N N . VAL A 1 90 ? -12.577 -8.919 -4.605 1.00 94.62 90 VAL A N 1
ATOM 752 C CA . VAL A 1 90 ? -13.627 -8.414 -5.504 1.00 94.62 90 VAL A CA 1
ATOM 753 C C . VAL A 1 90 ? -13.053 -8.136 -6.889 1.00 94.62 90 VAL A C 1
ATOM 755 O O . VAL A 1 90 ? -13.618 -8.594 -7.876 1.00 94.62 90 VAL A O 1
ATOM 758 N N . LEU A 1 91 ? -11.915 -7.438 -6.963 1.00 95.19 91 LEU A N 1
ATOM 759 C CA . LEU A 1 91 ? -11.257 -7.113 -8.234 1.00 95.19 91 LEU A CA 1
ATOM 760 C C . LEU A 1 91 ? -10.801 -8.357 -9.002 1.00 95.19 91 LEU A C 1
ATOM 762 O O . LEU A 1 91 ? -10.811 -8.355 -10.226 1.00 95.19 91 LEU A O 1
ATOM 766 N N . ALA A 1 92 ? -10.403 -9.408 -8.288 1.00 95.06 92 ALA A N 1
ATOM 767 C CA . ALA A 1 92 ? -9.971 -10.669 -8.876 1.00 95.06 92 ALA A CA 1
ATOM 768 C C . ALA A 1 92 ? -11.098 -11.722 -8.977 1.00 95.06 92 ALA A C 1
ATOM 770 O O . ALA A 1 92 ? -10.816 -12.891 -9.221 1.00 95.06 92 ALA A O 1
ATOM 771 N N . GLU A 1 93 ? -12.361 -11.317 -8.780 1.00 93.88 93 GLU A N 1
ATOM 772 C CA . GLU A 1 93 ? -13.566 -12.147 -8.934 1.00 93.88 93 GLU A CA 1
ATOM 773 C C . GLU A 1 93 ? -13.512 -13.499 -8.193 1.00 93.88 93 GLU A C 1
ATOM 775 O O . GLU A 1 93 ? -13.863 -14.549 -8.730 1.00 93.88 93 GLU A O 1
ATOM 780 N N . PHE A 1 94 ? -13.100 -13.491 -6.919 1.00 94.19 94 PHE A N 1
ATOM 781 C CA . PHE A 1 94 ? -13.031 -14.692 -6.076 1.00 94.19 94 PHE A CA 1
ATOM 782 C C . PHE A 1 94 ? -14.238 -14.810 -5.117 1.00 94.19 94 PHE A C 1
ATOM 784 O O . PHE A 1 94 ? -14.121 -14.509 -3.922 1.00 94.19 94 PHE A O 1
ATOM 791 N N . PRO A 1 95 ? -15.405 -15.324 -5.564 1.00 92.69 95 PRO A N 1
ATOM 792 C CA . PRO A 1 95 ? -16.648 -15.307 -4.782 1.00 92.69 95 PRO A CA 1
ATOM 793 C C . PRO A 1 95 ? -16.586 -16.146 -3.502 1.00 92.69 95 PRO A C 1
ATOM 795 O O . PRO A 1 95 ? -17.196 -15.794 -2.493 1.00 92.69 95 PRO A O 1
ATOM 798 N N . ARG A 1 96 ? -15.824 -17.248 -3.511 1.00 92.56 96 ARG A N 1
ATOM 799 C CA . ARG A 1 96 ? -15.670 -18.128 -2.340 1.00 92.56 96 ARG A CA 1
ATOM 800 C C . ARG A 1 96 ? -15.024 -17.390 -1.169 1.00 92.56 96 ARG A C 1
ATOM 802 O O . ARG A 1 96 ? -15.488 -17.511 -0.039 1.00 92.56 96 ARG A O 1
ATOM 809 N N . PHE A 1 97 ? -13.980 -16.609 -1.449 1.00 92.75 97 PHE A N 1
ATOM 810 C CA . PHE A 1 97 ? -13.298 -15.822 -0.427 1.00 92.75 97 PHE A CA 1
ATOM 811 C C . PHE A 1 97 ? -14.201 -14.703 0.087 1.00 92.75 97 PHE A C 1
ATOM 813 O O . PHE A 1 97 ? -14.320 -14.539 1.295 1.00 92.75 97 PHE A O 1
ATOM 820 N N . ILE A 1 98 ? -14.898 -13.997 -0.809 1.00 93.88 98 ILE A N 1
ATOM 821 C CA . ILE A 1 98 ? -15.848 -12.933 -0.453 1.00 93.88 98 ILE A CA 1
ATOM 822 C C . ILE A 1 98 ? -16.907 -13.454 0.525 1.00 93.88 98 ILE A C 1
ATOM 824 O O . ILE A 1 98 ? -17.149 -12.826 1.553 1.00 93.88 98 ILE A O 1
ATOM 828 N N . PHE A 1 99 ? -17.496 -14.623 0.253 1.00 95.25 99 PHE A N 1
ATOM 829 C CA . PHE A 1 99 ? -18.504 -15.219 1.130 1.00 95.25 99 PHE A CA 1
ATOM 830 C C . PHE A 1 99 ? -17.966 -15.493 2.543 1.00 95.25 99 PHE A C 1
ATOM 832 O O . PHE A 1 99 ? -18.552 -15.052 3.534 1.00 95.25 99 PHE A O 1
ATOM 839 N N . VAL A 1 100 ? -16.820 -16.176 2.641 1.00 95.75 100 VAL A N 1
ATOM 840 C CA . VAL A 1 100 ? -16.181 -16.474 3.933 1.00 95.75 100 VAL A CA 1
ATOM 841 C C . VAL A 1 100 ? -15.770 -15.184 4.647 1.00 95.75 100 VAL A C 1
ATOM 843 O O . VAL A 1 100 ? -15.960 -15.061 5.857 1.00 95.75 100 VAL A O 1
ATOM 846 N N . TRP A 1 101 ? -15.264 -14.199 3.905 1.00 95.38 101 TRP A N 1
ATOM 847 C CA . TRP A 1 101 ? -14.842 -12.907 4.437 1.00 95.38 101 TRP A CA 1
ATOM 848 C C . TRP A 1 101 ? -16.002 -12.123 5.046 1.00 95.38 101 TRP A C 1
ATOM 850 O O . TRP A 1 101 ? -15.867 -11.565 6.137 1.00 95.38 101 TRP A O 1
ATOM 860 N N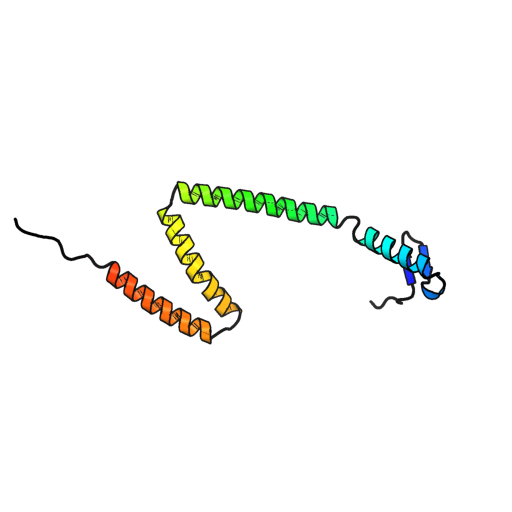 . VAL A 1 102 ? -17.159 -12.104 4.380 1.00 94.12 102 VAL A N 1
ATOM 861 C CA . VAL A 1 102 ? -18.376 -11.458 4.891 1.00 94.12 102 VAL A CA 1
ATOM 862 C C . VAL A 1 102 ? -18.855 -12.145 6.168 1.00 94.12 102 VAL A C 1
ATOM 864 O O . VAL A 1 102 ? -19.127 -11.458 7.152 1.00 94.12 102 VAL A O 1
ATOM 867 N N . LEU A 1 103 ? -18.895 -13.482 6.201 1.00 96.00 103 LEU A N 1
ATOM 868 C CA . LEU A 1 103 ? -19.292 -14.238 7.394 1.00 96.00 103 LEU A CA 1
ATOM 869 C C . LEU A 1 103 ? -18.359 -13.960 8.584 1.00 96.00 103 LEU A C 1
ATOM 871 O O . LEU A 1 103 ? -18.820 -13.681 9.696 1.00 96.00 103 LEU A O 1
ATOM 875 N N . PHE A 1 104 ? -17.047 -14.007 8.341 1.00 94.56 104 PHE A N 1
ATOM 876 C CA . PHE A 1 104 ? -16.026 -13.677 9.332 1.00 94.56 104 PHE A CA 1
ATOM 877 C C . PHE A 1 104 ? -16.2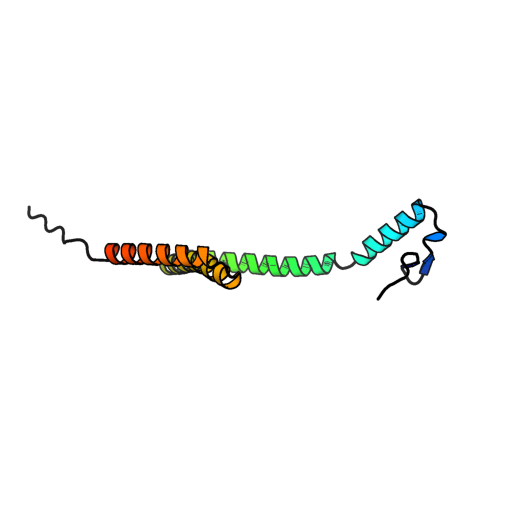40 -12.263 9.875 1.00 94.56 104 PHE A C 1
ATOM 879 O O . PHE A 1 104 ? -16.359 -12.068 11.082 1.00 94.56 104 PHE A O 1
ATOM 886 N N . SER A 1 105 ? -16.387 -11.290 8.980 1.00 94.44 105 SER A N 1
ATOM 887 C CA . SER A 1 105 ? -16.545 -9.884 9.342 1.00 94.44 105 SER A CA 1
ATOM 888 C C . SER A 1 105 ? -17.818 -9.616 10.139 1.00 94.44 105 SER A C 1
ATOM 890 O O . SER A 1 105 ? -17.792 -8.846 11.098 1.00 94.44 105 SER A O 1
ATOM 892 N N . LEU A 1 106 ? -18.922 -10.277 9.785 1.00 95.50 106 LEU A N 1
ATOM 893 C CA . LEU A 1 106 ? -20.182 -10.170 10.512 1.00 95.50 106 LEU A CA 1
ATOM 894 C C . LEU A 1 106 ? -20.044 -10.743 11.928 1.00 95.50 106 LEU A C 1
ATOM 896 O O . LEU A 1 106 ? -20.441 -10.100 12.898 1.00 95.50 106 LEU A O 1
ATOM 900 N N . THR A 1 107 ? -19.404 -11.907 12.058 1.00 95.62 107 THR A N 1
ATOM 901 C CA . THR A 1 107 ? -19.145 -12.550 13.355 1.00 95.62 107 THR A CA 1
ATOM 902 C C . THR A 1 107 ? -18.250 -11.678 14.237 1.00 95.62 107 THR A C 1
ATOM 904 O O . THR A 1 107 ? -18.582 -11.412 15.394 1.00 95.62 107 THR A O 1
ATOM 907 N N . THR A 1 108 ? -17.143 -11.170 13.693 1.00 93.56 108 THR A N 1
ATOM 908 C CA . THR A 1 108 ? -16.241 -10.253 14.400 1.00 93.56 108 THR A CA 1
ATOM 909 C C . THR A 1 108 ? -16.955 -8.959 14.788 1.00 93.56 108 THR A C 1
ATOM 911 O O . THR A 1 108 ? -16.798 -8.499 15.917 1.00 93.56 108 THR A O 1
ATOM 914 N N . GLY A 1 109 ? -17.786 -8.398 13.906 1.00 92.19 109 GLY A N 1
ATOM 915 C CA . GLY A 1 109 ? -18.586 -7.205 14.186 1.00 92.19 109 GLY A CA 1
ATOM 916 C C . GLY A 1 109 ? -19.563 -7.410 15.345 1.00 92.19 109 GLY A C 1
ATOM 917 O O . GLY A 1 109 ? -19.620 -6.580 16.253 1.00 92.19 109 GLY A O 1
ATOM 918 N N . VAL A 1 110 ? -20.270 -8.546 15.374 1.00 94.81 110 VAL A N 1
ATOM 919 C CA . VAL A 1 110 ? -21.144 -8.924 16.497 1.00 94.81 110 VAL A CA 1
ATOM 920 C C . VAL A 1 110 ? -20.340 -9.054 17.790 1.00 94.81 110 VAL A C 1
ATOM 922 O O . VAL A 1 110 ? -20.742 -8.499 18.811 1.00 94.81 110 VAL A O 1
ATOM 925 N N . MET A 1 111 ? -19.182 -9.716 17.756 1.00 92.94 111 MET A N 1
ATOM 926 C CA . MET A 1 111 ? -18.315 -9.853 18.931 1.00 92.94 111 MET A CA 1
ATOM 927 C C . MET A 1 111 ? -17.824 -8.498 19.453 1.00 92.94 111 MET A C 1
ATOM 929 O O . MET A 1 111 ? -17.888 -8.247 20.655 1.00 92.94 111 MET A O 1
ATOM 933 N N . VAL A 1 112 ? -17.391 -7.594 18.570 1.00 91.69 112 VAL A N 1
ATOM 934 C CA . VAL A 1 112 ? -16.966 -6.236 18.950 1.00 91.69 112 VAL A CA 1
ATOM 935 C C . VAL A 1 112 ? -18.134 -5.432 1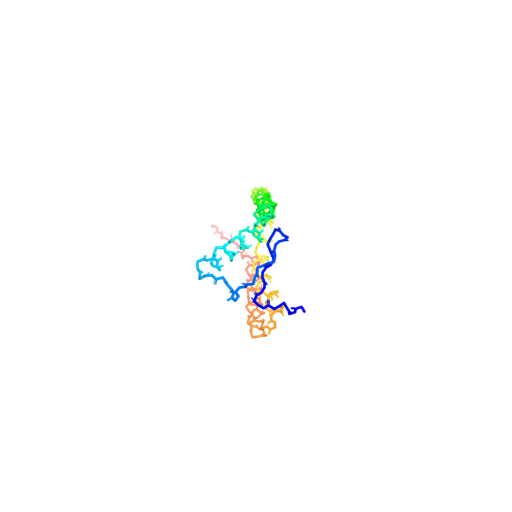9.523 1.00 91.69 112 VAL A C 1
ATOM 937 O O . VAL A 1 112 ? -17.960 -4.730 20.522 1.00 91.69 112 VAL A O 1
ATOM 940 N N . TYR A 1 113 ? -19.332 -5.553 18.948 1.00 91.25 113 TYR A N 1
ATOM 941 C CA . TYR A 1 113 ? -20.537 -4.908 19.467 1.00 91.25 113 TYR A CA 1
ATOM 942 C C . TYR A 1 113 ? -20.890 -5.411 20.872 1.00 91.25 113 TYR A C 1
ATOM 944 O O . TYR A 1 113 ? -21.128 -4.605 21.772 1.00 91.25 113 TYR A O 1
ATOM 952 N N . LEU A 1 114 ? -20.866 -6.730 21.086 1.00 90.25 114 LEU A N 1
ATOM 953 C CA . LEU A 1 114 ? -21.088 -7.334 22.399 1.00 90.25 114 LEU A CA 1
ATOM 954 C C . LEU A 1 114 ? -20.018 -6.898 23.410 1.00 90.25 114 LEU A C 1
ATOM 956 O O . LEU A 1 114 ? -20.364 -6.528 24.529 1.00 90.25 114 LEU A O 1
ATOM 960 N N . ALA A 1 115 ? -18.744 -6.862 23.011 1.00 88.38 115 ALA A N 1
ATOM 961 C CA . ALA A 1 115 ? -17.633 -6.432 23.861 1.00 88.38 115 ALA A CA 1
ATOM 962 C C . ALA A 1 115 ? -17.660 -4.930 24.199 1.00 88.38 115 ALA A C 1
ATOM 964 O O . ALA A 1 115 ? -17.134 -4.522 25.234 1.00 88.38 115 ALA A O 1
ATOM 965 N N . SER A 1 116 ? -18.277 -4.107 23.345 1.00 88.06 116 SER A N 1
ATOM 966 C CA . SER A 1 116 ? -18.413 -2.659 23.556 1.00 88.06 116 SER A CA 1
ATOM 967 C C . SER A 1 116 ? -19.556 -2.291 24.510 1.00 88.06 116 SER A C 1
ATOM 969 O O . SER A 1 116 ? -19.626 -1.149 24.969 1.00 88.06 116 SER A O 1
ATOM 971 N N . LYS A 1 117 ? -20.458 -3.230 24.838 1.00 84.75 117 LYS A N 1
ATOM 972 C CA . LYS A 1 117 ? -21.507 -3.004 25.846 1.00 84.75 117 LYS A CA 1
ATOM 973 C C . LYS A 1 117 ? -20.884 -2.858 27.242 1.00 84.75 117 LYS A C 1
ATOM 975 O O . LYS A 1 117 ? -19.918 -3.537 27.583 1.00 84.75 117 LYS A O 1
ATOM 980 N N . ARG A 1 118 ? -21.438 -1.952 28.064 1.00 65.12 118 ARG A N 1
ATOM 981 C CA . ARG A 1 118 ? -20.948 -1.679 29.430 1.00 65.12 118 ARG A CA 1
ATOM 982 C C . ARG A 1 118 ? -20.889 -2.972 30.249 1.00 65.12 118 ARG A C 1
ATOM 984 O O . ARG A 1 118 ? -21.897 -3.663 30.380 1.00 65.12 118 ARG A O 1
ATOM 991 N N . ARG A 1 119 ? -19.730 -3.251 30.856 1.00 66.00 119 ARG A N 1
ATOM 992 C CA . ARG A 1 119 ? -19.627 -4.257 31.920 1.00 66.00 119 ARG A CA 1
ATOM 993 C C . ARG A 1 119 ? -20.470 -3.811 33.118 1.00 66.00 119 ARG A C 1
ATOM 995 O O . ARG A 1 119 ? -20.511 -2.622 33.431 1.00 66.00 119 ARG A O 1
ATOM 1002 N N . ILE A 1 120 ? -21.148 -4.771 33.745 1.00 65.94 120 ILE A N 1
ATOM 1003 C CA . ILE A 1 120 ? -21.963 -4.578 34.949 1.00 65.94 120 ILE A CA 1
ATOM 1004 C C . ILE A 1 120 ? -21.116 -3.859 36.006 1.00 65.94 120 ILE A C 1
ATOM 1006 O O . ILE A 1 120 ? -19.969 -4.236 36.241 1.00 65.94 120 ILE A O 1
ATOM 1010 N N . SER A 1 121 ? -21.672 -2.793 36.587 1.00 64.25 121 SER A N 1
ATOM 1011 C CA . SER A 1 121 ? -21.056 -2.022 37.669 1.00 64.25 121 SER A CA 1
ATOM 1012 C C . SER A 1 121 ? -20.595 -2.964 38.781 1.00 64.25 121 SER A C 1
ATOM 1014 O O . SER A 1 121 ? -21.419 -3.652 39.380 1.00 64.25 121 SER A O 1
ATOM 1016 N N . THR A 1 122 ? -19.293 -2.975 39.075 1.00 63.00 122 THR A N 1
ATOM 1017 C CA . THR A 1 122 ? -18.730 -3.633 40.260 1.00 63.00 122 THR A CA 1
ATOM 1018 C C . THR A 1 122 ? -19.099 -2.819 41.502 1.00 63.00 122 THR A C 1
ATOM 1020 O O . THR A 1 122 ? -18.266 -2.162 42.116 1.00 63.00 122 THR A O 1
ATOM 1023 N N . THR A 1 123 ? -20.380 -2.811 41.858 1.00 64.88 123 THR A N 1
ATOM 1024 C CA . THR A 1 123 ? -20.830 -2.450 43.202 1.00 64.88 123 THR A CA 1
ATOM 1025 C C . THR A 1 123 ? -20.645 -3.681 44.070 1.00 64.88 123 THR A C 1
A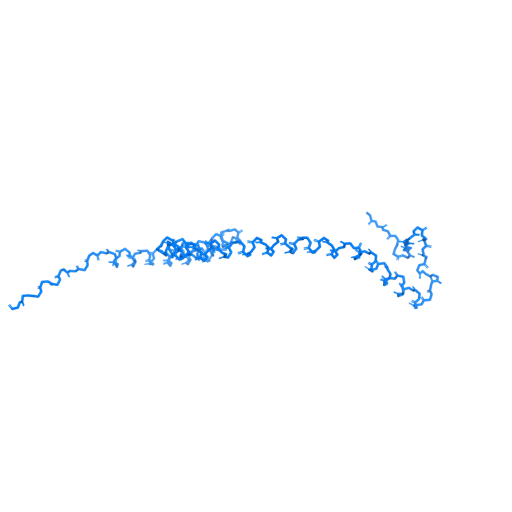TOM 1027 O O . THR A 1 123 ? -21.585 -4.441 44.277 1.00 64.88 123 THR A O 1
ATOM 1030 N N . THR A 1 124 ? -19.414 -3.914 44.522 1.00 61.09 124 THR A N 1
ATOM 1031 C CA . THR A 1 124 ? -19.157 -4.786 45.670 1.00 61.09 124 THR A CA 1
ATOM 1032 C C . THR A 1 124 ? -19.382 -3.931 46.917 1.00 61.09 124 THR A C 1
ATOM 1034 O O . THR A 1 124 ? -18.606 -2.995 47.137 1.00 61.09 124 THR A O 1
ATOM 1037 N N . PRO A 1 125 ? -20.440 -4.168 47.712 1.00 68.81 125 PRO A N 1
ATOM 1038 C CA . PRO A 1 125 ? -20.560 -3.551 49.025 1.00 68.81 125 PRO A CA 1
ATOM 1039 C C . PRO A 1 125 ? -19.474 -4.150 49.927 1.00 68.81 125 PRO A C 1
ATOM 1041 O O . PRO A 1 125 ? -19.177 -5.341 49.820 1.00 68.81 125 PRO A O 1
ATOM 1044 N N . ARG A 1 126 ? -18.854 -3.314 50.761 1.00 54.84 126 ARG A N 1
ATOM 1045 C CA . ARG A 1 126 ? -18.017 -3.783 51.872 1.00 54.84 126 ARG A CA 1
ATOM 1046 C C . ARG A 1 126 ? -18.889 -4.282 53.010 1.00 54.84 126 ARG A C 1
ATOM 1048 O O . ARG A 1 126 ? -19.976 -3.688 53.185 1.00 54.84 126 ARG A O 1
#

pLDDT: mean 85.36, std 12.0, range [41.59, 97.94]

Secondary structure (DSSP, 8-state):
----TTEEEETTEEEETTTS-HHHHHHHHHHHHHHHHTTHHHHHHHHHHHHHHHHHHHHHHHHHHHHH-HHHHHHHHHHHHHHHHHHHHHHTT-HHHHHHHHHHHHHHHHHHHHHHSPPPP-----

Sequence (126 aa):
MGGNPDVVVLNNVTYHLSELSAEEKFRIEHLKYHEDHKGHEKMHLEMFLVALVSLLFCQLVLMFWKKRHFRSYQLVTLIAMWLVPFIYSVLAEFPRFIFVWVLFSLTTGVMVYLASKRRISTTTPR

Radius of gyration: 30.7 Å; chains: 1; bounding box: 55×30×95 Å

Foldseek 3Di:
DDDDPQWDADPNDIHGNVPDDPVVNVVSVVNVVVVVCVCVVVVVVVVVVVVVVVVVVVVVVLVVCCVPPVPVSVVVVVVCVLVVVLVVCVVVVPVVCNVVSVVVVVVVVVVVVVVPDDDDDPPDDD

InterPro domains:
  IPR040176 RING finger protein RNF121/RNF175 [PTHR13407] (14-126)

Organism: NCBI:txid31246